Protein AF-A0A6A5VY10-F1 (afdb_monomer)

Radius of gyration: 13.73 Å; Cα contacts (8 Å, |Δi|>4): 120; chains: 1; bounding box: 28×23×40 Å

Sequence (112 aa):
CQNPPPQSCAFYSDCAEGELKCGASGYPLRYGTKNCLAFSNNLNFFTTAGQNFVWGTMSCLQRFLAPLIQSCDETCGSISAKAFESHPKCYTDNGFCSLGCGDILVLLAVVN

pLDDT: mean 95.26, std 4.98, range [59.81, 98.44]

Foldseek 3Di:
DQQDDQLDLCLLVPPLCVLQVPPCPFCSNVPSSQLSVLCSVCLVQFDPLLNQLSRQLNNQLSNQLNVVSPDPPDHSVNSNVSSVVSRVVSNVVSQVVPGDPSSVVVVVVSHD

Structure (mmCIF, N/CA/C/O backbone):
data_AF-A0A6A5VY10-F1
#
_entry.id   AF-A0A6A5VY10-F1
#
loop_
_atom_site.group_PDB
_atom_site.id
_atom_site.type_symbol
_atom_site.label_atom_id
_atom_site.label_alt_id
_atom_site.label_comp_id
_atom_site.label_asym_id
_atom_site.label_entity_id
_atom_site.label_seq_id
_atom_site.pdbx_PDB_ins_code
_atom_site.Cartn_x
_atom_site.Cartn_y
_atom_site.Cartn_z
_atom_site.occupancy
_atom_site.B_iso_or_equiv
_atom_site.auth_seq_id
_atom_site.auth_comp_id
_atom_site.auth_asym_id
_atom_site.auth_atom_id
_atom_site.pdbx_PDB_model_num
ATOM 1 N N . CYS A 1 1 ? 2.202 -7.019 15.176 1.00 86.12 1 CYS A N 1
ATOM 2 C CA . CYS A 1 1 ? 1.720 -5.719 14.674 1.00 86.12 1 CYS A CA 1
ATOM 3 C C . CYS A 1 1 ? 2.835 -4.753 14.298 1.00 86.12 1 CYS A C 1
ATOM 5 O O . CYS A 1 1 ? 2.900 -4.373 13.141 1.00 86.12 1 CYS A O 1
ATOM 7 N N . GLN A 1 2 ? 3.722 -4.382 15.228 1.00 85.50 2 GLN A N 1
ATOM 8 C CA . GLN A 1 2 ? 4.701 -3.297 15.032 1.00 85.50 2 GLN A CA 1
ATOM 9 C C . GLN A 1 2 ? 5.694 -3.486 13.875 1.00 85.50 2 GLN A C 1
ATOM 11 O O . GLN A 1 2 ? 6.083 -2.521 13.230 1.00 85.50 2 GLN A O 1
ATOM 16 N N . ASN A 1 3 ? 6.069 -4.731 13.583 1.00 88.06 3 ASN A N 1
ATOM 17 C CA . ASN A 1 3 ? 6.968 -5.064 12.483 1.00 88.06 3 ASN A CA 1
ATOM 18 C C . ASN A 1 3 ? 6.263 -6.057 11.552 1.00 88.06 3 ASN A C 1
ATOM 20 O O . ASN A 1 3 ? 6.358 -7.265 11.782 1.00 88.06 3 ASN A O 1
ATOM 24 N N . PRO A 1 4 ? 5.496 -5.571 10.560 1.00 90.06 4 PRO A N 1
ATOM 25 C CA . PRO A 1 4 ? 4.849 -6.430 9.580 1.00 90.06 4 PRO A CA 1
ATOM 26 C C .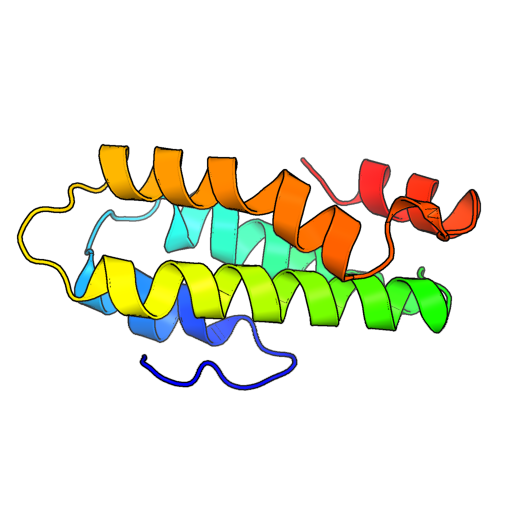 PRO A 1 4 ? 5.889 -7.299 8.855 1.00 90.06 4 PRO A C 1
ATOM 28 O O . PRO A 1 4 ? 6.938 -6.771 8.463 1.00 90.06 4 PRO A O 1
ATOM 31 N N . PRO A 1 5 ? 5.642 -8.611 8.688 1.00 89.44 5 PRO A N 1
ATOM 32 C CA . PRO A 1 5 ? 6.554 -9.471 7.950 1.00 89.44 5 PRO A CA 1
ATOM 33 C C . PRO A 1 5 ? 6.693 -8.967 6.506 1.00 89.44 5 PRO A C 1
ATOM 35 O O . PRO A 1 5 ? 5.684 -8.624 5.883 1.00 89.44 5 PRO A O 1
ATOM 38 N N . PRO A 1 6 ? 7.920 -8.910 5.956 1.00 89.62 6 PRO A N 1
ATOM 39 C CA . PRO A 1 6 ? 8.102 -8.531 4.564 1.00 89.62 6 PRO A CA 1
ATOM 40 C C . PRO A 1 6 ? 7.380 -9.528 3.654 1.00 89.62 6 PRO A C 1
ATOM 42 O O . PRO A 1 6 ? 7.248 -10.704 3.989 1.00 89.62 6 PRO A O 1
ATOM 45 N N . GLN A 1 7 ? 6.939 -9.050 2.491 1.00 94.56 7 GLN A N 1
ATOM 46 C CA . GLN A 1 7 ? 6.316 -9.878 1.452 1.00 94.56 7 GLN A CA 1
ATOM 47 C C . GLN A 1 7 ? 5.116 -10.716 1.922 1.00 94.56 7 GLN A C 1
ATOM 49 O O . GLN A 1 7 ? 4.926 -11.857 1.507 1.00 94.56 7 GLN A O 1
ATOM 54 N N . SER A 1 8 ? 4.297 -10.160 2.813 1.00 95.56 8 SER A N 1
ATOM 55 C CA . SER A 1 8 ? 3.156 -10.867 3.387 1.00 95.56 8 SER A CA 1
ATOM 56 C C . SER A 1 8 ? 1.933 -9.969 3.497 1.00 95.56 8 SER A C 1
ATOM 58 O O . SER A 1 8 ? 2.040 -8.765 3.719 1.00 95.56 8 SER A O 1
ATOM 60 N N . CYS A 1 9 ? 0.756 -10.580 3.377 1.00 96.88 9 CYS A N 1
ATOM 61 C CA . CYS A 1 9 ? -0.538 -9.927 3.577 1.00 96.88 9 CYS A CA 1
ATOM 62 C C . CYS A 1 9 ? -1.125 -10.139 4.974 1.00 96.88 9 CYS A C 1
ATOM 64 O O . CYS A 1 9 ? -2.115 -9.493 5.315 1.00 96.88 9 CYS A O 1
ATOM 66 N N . ALA A 1 10 ? -0.497 -10.995 5.788 1.00 95.81 10 ALA A N 1
ATOM 67 C CA . ALA A 1 10 ? -0.984 -11.403 7.106 1.00 95.81 10 ALA A CA 1
ATOM 68 C C . ALA A 1 10 ? -1.195 -10.223 8.066 1.00 95.81 10 ALA A C 1
ATOM 70 O O . ALA A 1 10 ? -2.062 -10.267 8.930 1.00 95.81 10 ALA A O 1
ATOM 71 N N . PHE A 1 11 ? -0.450 -9.124 7.893 1.00 97.25 11 PHE A N 1
ATOM 72 C CA . PHE A 1 11 ? -0.632 -7.918 8.701 1.00 97.25 11 PHE A CA 1
ATOM 73 C C . PHE A 1 11 ? -2.084 -7.424 8.719 1.00 97.25 11 PHE A C 1
ATOM 75 O O . PHE A 1 11 ? -2.569 -7.011 9.770 1.00 97.25 11 PHE A O 1
ATOM 82 N N . TYR A 1 12 ? -2.780 -7.469 7.582 1.00 97.56 12 TYR A N 1
ATOM 83 C CA . TYR A 1 12 ? -4.132 -6.932 7.488 1.00 97.56 12 TYR A CA 1
ATOM 84 C C . TYR A 1 12 ? -5.158 -7.794 8.234 1.00 97.56 12 TYR A C 1
ATOM 86 O O . TYR A 1 12 ? -5.925 -7.256 9.030 1.00 97.56 12 TYR A O 1
ATOM 94 N N . SER A 1 13 ? -5.163 -9.111 8.009 1.00 95.81 13 SER A N 1
ATOM 95 C CA . SER A 1 13 ? -6.121 -10.030 8.637 1.00 95.81 13 SER A CA 1
ATOM 96 C C . SER A 1 13 ? -5.793 -10.337 10.093 1.00 95.81 13 SER A C 1
ATOM 98 O O . SER A 1 13 ? -6.692 -10.380 10.925 1.00 95.81 13 SER A O 1
ATOM 100 N N . ASP A 1 14 ? -4.516 -10.538 10.406 1.00 94.62 14 ASP A N 1
ATOM 101 C CA . ASP A 1 14 ? -4.122 -11.136 11.684 1.00 94.62 14 ASP A CA 1
ATOM 102 C C . ASP A 1 14 ? -3.865 -10.064 12.742 1.00 94.62 14 ASP A C 1
ATOM 104 O O . ASP A 1 14 ? -4.018 -10.309 13.935 1.00 94.62 14 ASP A O 1
ATOM 108 N N . CYS A 1 15 ? -3.462 -8.868 12.307 1.00 94.44 15 CYS A N 1
ATOM 109 C CA . CYS A 1 15 ? -3.133 -7.763 13.194 1.00 94.44 15 CYS A CA 1
ATOM 110 C C . CYS A 1 15 ? -4.111 -6.594 13.043 1.00 94.44 15 CYS A C 1
ATOM 112 O O . CYS A 1 15 ? -4.825 -6.285 13.989 1.00 94.44 15 CYS A O 1
ATOM 114 N N . ALA A 1 16 ? -4.173 -5.941 11.879 1.00 95.75 16 ALA A N 1
ATOM 115 C CA . ALA A 1 16 ? -4.955 -4.714 11.734 1.00 95.75 16 ALA A CA 1
ATOM 116 C C . ALA A 1 16 ? -6.450 -4.947 11.997 1.00 95.75 16 ALA A C 1
ATOM 118 O O . ALA A 1 16 ? -7.069 -4.159 12.705 1.00 95.75 16 ALA A O 1
ATOM 119 N N . GLU A 1 17 ? -7.024 -6.043 11.498 1.00 96.81 17 GLU A N 1
ATOM 120 C CA . GLU A 1 17 ? -8.402 -6.409 11.836 1.00 96.81 17 GLU A CA 1
ATOM 121 C C . GLU A 1 17 ? -8.554 -6.889 13.288 1.00 96.81 17 GLU A C 1
ATOM 123 O O . GLU A 1 17 ? -9.556 -6.577 13.924 1.00 96.81 17 GLU A O 1
ATOM 128 N N . GLY A 1 18 ? -7.566 -7.600 13.841 1.00 94.12 18 GLY A N 1
ATOM 129 C CA . GLY A 1 18 ? -7.594 -8.049 15.238 1.00 94.12 18 GLY A CA 1
ATOM 130 C C . GLY A 1 18 ? -7.666 -6.893 16.243 1.00 94.12 18 GLY A C 1
ATOM 131 O O . GLY A 1 18 ? -8.415 -6.975 17.220 1.00 94.12 18 GLY A O 1
ATOM 132 N N . GLU A 1 19 ? -6.935 -5.808 15.968 1.00 93.88 19 GLU A N 1
ATOM 133 C CA . GLU A 1 19 ? -6.928 -4.585 16.779 1.00 93.88 19 GLU A CA 1
ATOM 134 C C . GLU A 1 19 ? -8.174 -3.721 16.522 1.00 93.88 19 GLU A C 1
ATOM 136 O O . GLU A 1 19 ? -8.877 -3.346 17.459 1.00 93.88 19 GLU A O 1
ATOM 141 N N . LEU A 1 20 ? -8.488 -3.432 15.253 1.00 93.62 20 LEU A N 1
ATOM 142 C CA . LEU A 1 20 ? -9.536 -2.467 14.901 1.00 93.62 20 LEU A CA 1
ATOM 143 C C . LEU A 1 20 ? -10.956 -3.041 14.924 1.00 93.62 20 LEU A C 1
ATOM 145 O O . LEU A 1 20 ? -11.911 -2.299 15.150 1.00 93.62 20 LEU A O 1
ATOM 149 N N . LYS A 1 21 ? -11.107 -4.341 14.642 1.00 95.44 21 LYS A N 1
ATOM 150 C CA . LYS A 1 21 ? -12.388 -5.071 14.598 1.00 95.44 21 LYS A CA 1
ATOM 151 C C . LYS A 1 21 ? -13.454 -4.377 13.740 1.00 95.44 21 LYS A C 1
ATOM 153 O O . LYS A 1 21 ? -14.625 -4.306 14.112 1.00 95.44 21 LYS A O 1
ATOM 158 N N . CYS A 1 22 ? -13.046 -3.846 12.588 1.00 95.38 22 CYS A N 1
ATOM 159 C CA . CYS A 1 22 ? -13.917 -3.089 11.687 1.00 95.38 22 CYS A CA 1
ATOM 160 C C . CYS A 1 22 ? -14.847 -3.970 10.841 1.00 95.38 22 CYS A C 1
ATOM 162 O O . CYS A 1 22 ? -15.743 -3.456 10.164 1.00 95.38 22 CYS A O 1
ATOM 164 N N . GLY A 1 23 ? -14.634 -5.285 10.853 1.00 96.38 23 GLY A N 1
ATOM 165 C CA . GLY A 1 23 ? -15.397 -6.268 10.106 1.00 96.38 23 GLY A CA 1
ATOM 166 C C . GLY A 1 23 ? -15.063 -6.291 8.615 1.00 96.38 23 GLY A C 1
ATOM 167 O O . GLY A 1 23 ? -14.204 -5.571 8.106 1.00 96.38 23 GLY A O 1
ATOM 168 N N . ALA A 1 24 ? -15.800 -7.119 7.871 1.00 96.38 24 ALA A N 1
ATOM 169 C CA . ALA A 1 24 ? -15.563 -7.367 6.445 1.00 96.38 24 ALA A CA 1
ATOM 170 C C . ALA A 1 24 ? -15.671 -6.121 5.542 1.00 96.38 24 ALA A C 1
ATOM 172 O O . ALA A 1 24 ? -15.160 -6.133 4.422 1.00 96.38 24 ALA A O 1
ATOM 173 N N . SER A 1 25 ? -16.340 -5.057 5.999 1.00 95.62 25 SER A N 1
ATOM 174 C CA . SER A 1 25 ? -16.423 -3.764 5.307 1.00 95.62 25 SER A CA 1
ATOM 175 C C . SER A 1 25 ? -15.297 -2.795 5.673 1.00 95.62 25 SER A C 1
ATOM 177 O O . SER A 1 25 ? -15.138 -1.779 5.002 1.00 95.62 25 SER A O 1
ATOM 179 N N . GLY A 1 26 ? -14.536 -3.082 6.729 1.00 95.69 26 GLY A N 1
ATOM 180 C CA . GLY A 1 26 ? -13.430 -2.257 7.192 1.00 95.69 26 GLY A CA 1
ATOM 181 C C . GLY A 1 26 ? -12.235 -2.276 6.245 1.00 95.69 26 GLY A C 1
ATOM 182 O O . GLY A 1 26 ? -12.027 -3.233 5.495 1.00 95.69 26 GLY A O 1
ATOM 183 N N . TYR A 1 27 ? -11.412 -1.227 6.315 1.00 97.06 27 TYR A N 1
ATOM 184 C CA . TYR A 1 27 ? -10.215 -1.097 5.485 1.00 97.06 27 TYR A CA 1
ATOM 185 C C . TYR A 1 27 ? -9.289 -2.325 5.514 1.00 97.06 27 TYR A C 1
ATOM 187 O O . TYR A 1 27 ? -8.903 -2.755 4.421 1.00 97.06 27 TYR A O 1
ATOM 195 N N . PRO A 1 28 ? -8.952 -2.925 6.682 1.00 97.06 28 PRO A N 1
ATOM 196 C CA . PRO A 1 28 ? -8.028 -4.055 6.729 1.00 97.06 28 PRO A CA 1
ATOM 197 C C . PRO A 1 28 ? -8.444 -5.187 5.796 1.00 97.06 28 PRO A C 1
ATOM 199 O O . PRO A 1 28 ? -7.655 -5.594 4.952 1.00 97.06 28 PRO A O 1
ATOM 202 N N . LEU A 1 29 ? -9.697 -5.638 5.874 1.00 97.56 29 LEU A N 1
ATOM 203 C CA . LEU A 1 29 ? -10.170 -6.771 5.083 1.00 97.56 29 LEU A CA 1
ATOM 204 C C . LEU A 1 29 ? -10.643 -6.364 3.685 1.00 97.56 29 LEU A C 1
ATOM 206 O O . LEU A 1 29 ? -10.236 -6.974 2.693 1.00 97.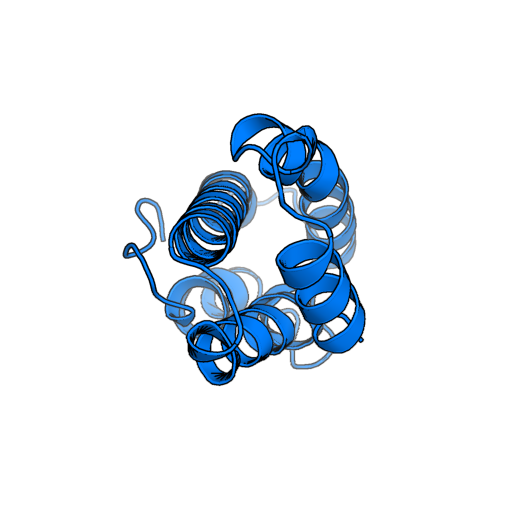56 29 LEU A O 1
ATOM 210 N N . ARG A 1 30 ? -11.493 -5.332 3.588 1.00 96.25 30 ARG A N 1
ATOM 211 C CA . ARG A 1 30 ? -12.153 -4.950 2.330 1.00 96.25 30 ARG A CA 1
ATOM 212 C C . ARG A 1 30 ? -11.169 -4.432 1.292 1.00 96.25 30 ARG A C 1
ATOM 214 O O . ARG A 1 30 ? -11.382 -4.658 0.101 1.00 96.25 30 ARG A O 1
ATOM 221 N N . TYR A 1 31 ? -10.132 -3.727 1.740 1.00 96.25 31 TYR A N 1
ATOM 222 C CA . TYR A 1 31 ? -9.180 -3.060 0.862 1.00 96.25 31 TYR A CA 1
ATOM 223 C C . TYR A 1 31 ? -7.763 -3.610 1.027 1.00 96.25 31 TYR A C 1
ATOM 225 O O . TYR A 1 31 ? -7.184 -4.062 0.042 1.00 96.25 31 TYR A O 1
ATOM 233 N N . GLY A 1 32 ? -7.225 -3.620 2.251 1.00 96.56 32 GLY A N 1
ATOM 234 C CA . GLY A 1 32 ? -5.856 -4.049 2.547 1.00 96.56 32 GLY A CA 1
ATOM 235 C C . GLY A 1 32 ? -5.576 -5.485 2.103 1.00 96.56 32 GLY A C 1
ATOM 236 O O . GLY A 1 32 ? -4.816 -5.702 1.161 1.00 96.56 32 GLY A O 1
ATOM 237 N N . THR A 1 33 ? -6.237 -6.466 2.722 1.00 97.50 33 THR A N 1
ATOM 238 C CA . THR A 1 33 ? -6.102 -7.892 2.395 1.00 97.50 33 THR A CA 1
ATOM 239 C C . THR A 1 33 ? -6.455 -8.166 0.937 1.00 97.50 33 THR A C 1
ATOM 241 O O . THR A 1 33 ? -5.674 -8.814 0.242 1.00 97.50 33 THR A O 1
ATOM 244 N N . LYS A 1 34 ? -7.596 -7.648 0.452 1.00 96.88 34 LYS A N 1
ATOM 245 C CA . LYS A 1 34 ? -8.059 -7.845 -0.933 1.00 96.88 34 LYS A CA 1
ATOM 246 C C . LYS A 1 34 ? -6.979 -7.460 -1.947 1.00 96.88 34 LYS A C 1
ATOM 248 O O . LYS A 1 34 ? -6.583 -8.295 -2.758 1.00 96.88 34 LYS A O 1
ATOM 253 N N . ASN A 1 35 ? -6.504 -6.214 -1.902 1.00 96.81 35 ASN A N 1
ATOM 254 C CA 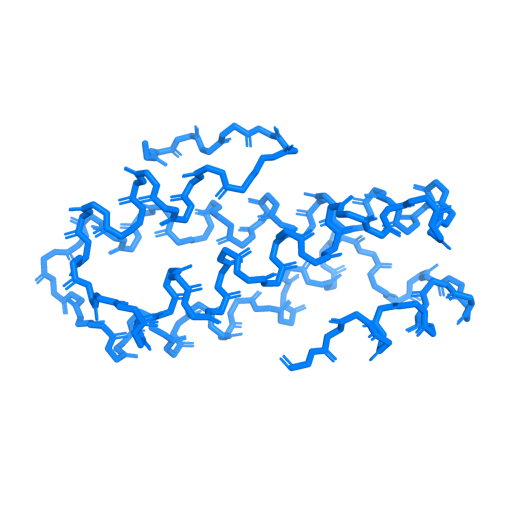. ASN A 1 35 ? -5.521 -5.727 -2.869 1.00 96.81 35 ASN A CA 1
ATOM 255 C C . ASN A 1 35 ? -4.160 -6.385 -2.652 1.00 96.81 35 ASN A C 1
ATOM 257 O O . ASN A 1 35 ? -3.504 -6.753 -3.620 1.00 96.81 35 ASN A O 1
ATOM 261 N N . CYS A 1 36 ? -3.757 -6.604 -1.398 1.00 97.44 36 CYS A N 1
ATOM 262 C CA . CYS A 1 36 ? -2.491 -7.255 -1.097 1.00 97.44 36 CYS A CA 1
ATOM 263 C C . CYS A 1 36 ? -2.398 -8.646 -1.743 1.00 97.44 36 CYS A C 1
ATOM 265 O O . CYS A 1 36 ? -1.430 -8.957 -2.439 1.00 97.44 36 CYS A O 1
ATOM 267 N N . LEU A 1 37 ? -3.441 -9.461 -1.577 1.00 97.62 37 LEU A N 1
ATOM 268 C CA . LEU A 1 37 ? -3.509 -10.784 -2.189 1.00 97.62 37 LEU A CA 1
ATOM 269 C C . LEU A 1 37 ? -3.620 -10.700 -3.713 1.00 97.62 37 LEU A C 1
ATOM 271 O O . LEU A 1 37 ? -2.969 -11.477 -4.404 1.00 97.62 37 LEU A O 1
ATOM 275 N N . ALA A 1 38 ? -4.395 -9.752 -4.250 1.00 97.62 38 ALA A N 1
ATOM 276 C CA . ALA A 1 38 ? -4.518 -9.567 -5.694 1.00 97.62 38 ALA A CA 1
ATOM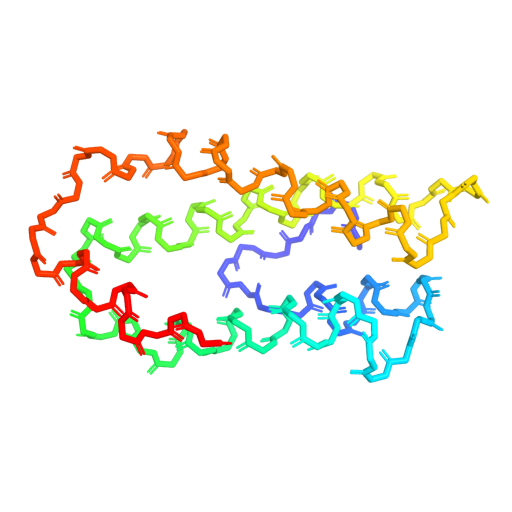 277 C C . ALA A 1 38 ? -3.158 -9.265 -6.346 1.00 97.62 38 ALA A C 1
ATOM 279 O O . ALA A 1 38 ? -2.801 -9.905 -7.333 1.00 97.62 38 ALA A O 1
ATOM 280 N N . PHE A 1 39 ? -2.364 -8.365 -5.764 1.00 97.44 39 PHE A N 1
ATOM 281 C CA . PHE A 1 39 ? -1.010 -8.086 -6.238 1.00 97.44 39 PHE A CA 1
ATOM 282 C C . PHE A 1 39 ? -0.079 -9.281 -6.062 1.00 97.44 39 PHE A C 1
ATOM 284 O O . PHE A 1 39 ? 0.586 -9.664 -7.020 1.00 97.44 39 PHE A O 1
ATOM 291 N N . SER A 1 40 ? -0.073 -9.912 -4.883 1.00 96.81 40 SER A N 1
ATOM 292 C CA . SER A 1 40 ? 0.776 -11.075 -4.605 1.00 96.81 40 SER A CA 1
ATOM 293 C C . SER A 1 40 ? 0.523 -12.228 -5.585 1.00 96.81 40 SER A C 1
ATOM 295 O O . SER A 1 40 ? 1.473 -12.801 -6.116 1.00 96.81 40 SER A O 1
ATOM 297 N N . ASN A 1 41 ? -0.743 -12.505 -5.906 1.00 97.19 41 ASN A N 1
ATOM 298 C CA . ASN A 1 41 ? -1.139 -13.564 -6.839 1.00 97.19 41 ASN A CA 1
ATOM 299 C C . ASN A 1 41 ? -0.803 -13.260 -8.308 1.00 97.19 41 ASN A C 1
ATOM 301 O O . ASN A 1 41 ? -0.804 -14.177 -9.122 1.00 97.19 41 ASN A O 1
ATOM 305 N N . ASN A 1 42 ? -0.535 -11.996 -8.652 1.00 97.44 42 ASN A N 1
ATOM 306 C CA . ASN A 1 42 ? -0.235 -11.551 -10.016 1.00 97.44 42 ASN A CA 1
ATOM 307 C C . ASN A 1 42 ? 1.216 -11.065 -10.180 1.00 97.44 42 ASN A C 1
ATOM 309 O O . ASN A 1 42 ? 1.560 -10.488 -11.211 1.00 97.44 42 ASN A O 1
ATOM 313 N N . LEU A 1 43 ? 2.089 -11.293 -9.189 1.00 97.19 43 LEU A N 1
ATOM 314 C CA . LEU A 1 43 ? 3.486 -10.834 -9.214 1.00 97.19 43 LEU A CA 1
ATOM 315 C C . LEU A 1 43 ? 4.273 -11.316 -10.433 1.00 97.19 43 LEU A C 1
ATOM 317 O O . LEU A 1 43 ? 5.159 -10.615 -10.910 1.00 97.19 43 LEU A O 1
ATOM 321 N N . ASN A 1 44 ? 3.946 -12.497 -10.952 1.00 97.81 44 ASN A N 1
ATOM 322 C CA . ASN A 1 44 ? 4.583 -13.085 -12.127 1.00 97.81 44 ASN A CA 1
ATOM 323 C C . ASN A 1 44 ? 4.326 -12.300 -13.426 1.00 97.81 44 ASN A C 1
ATOM 325 O O . ASN A 1 44 ? 5.044 -12.511 -14.400 1.00 97.81 44 ASN A O 1
ATOM 329 N N . PHE A 1 45 ? 3.327 -11.414 -13.455 1.00 98.06 45 PHE A N 1
ATOM 330 C CA . PHE A 1 45 ? 3.077 -10.520 -14.587 1.00 98.06 45 PHE A CA 1
ATOM 331 C C . PHE A 1 45 ? 3.908 -9.232 -14.527 1.00 98.06 45 PHE A C 1
ATOM 333 O O . PHE A 1 45 ? 3.996 -8.522 -15.526 1.00 98.06 45 PHE A O 1
ATOM 340 N N . PHE A 1 46 ? 4.536 -8.940 -13.387 1.00 98.31 46 PHE A N 1
ATOM 341 C CA . PHE A 1 46 ? 5.426 -7.797 -13.229 1.00 98.31 46 PHE A CA 1
ATOM 342 C C . PHE A 1 46 ? 6.870 -8.161 -13.575 1.00 98.31 46 PHE A C 1
ATOM 344 O O . PHE A 1 46 ? 7.345 -9.275 -13.322 1.00 98.31 46 PHE A O 1
ATOM 351 N N . THR A 1 47 ? 7.609 -7.175 -14.075 1.00 98.44 47 THR A N 1
ATOM 352 C CA . THR A 1 47 ? 9.070 -7.246 -14.166 1.00 98.44 47 THR A CA 1
ATOM 353 C C . THR A 1 47 ? 9.694 -7.306 -12.768 1.00 98.44 47 THR A C 1
ATOM 355 O O . THR A 1 47 ? 9.038 -7.022 -11.766 1.00 98.44 47 THR A O 1
ATOM 358 N N . THR A 1 48 ? 10.995 -7.589 -12.664 1.00 98.25 48 THR A N 1
ATOM 359 C CA . THR A 1 48 ? 11.710 -7.502 -11.376 1.00 98.25 48 THR A CA 1
ATOM 360 C C . THR A 1 48 ? 11.564 -6.122 -10.721 1.00 98.25 48 THR A C 1
ATOM 362 O O . THR A 1 48 ? 11.416 -6.029 -9.504 1.00 98.25 48 THR A O 1
ATOM 365 N N . ALA A 1 49 ? 11.560 -5.042 -11.513 1.00 98.25 49 ALA A N 1
ATOM 366 C CA . ALA A 1 49 ? 11.347 -3.690 -10.999 1.00 98.25 49 ALA A CA 1
ATOM 367 C C . ALA A 1 49 ? 9.914 -3.509 -10.468 1.00 98.25 49 ALA A C 1
ATOM 369 O O . ALA A 1 49 ? 9.735 -2.997 -9.364 1.00 98.25 49 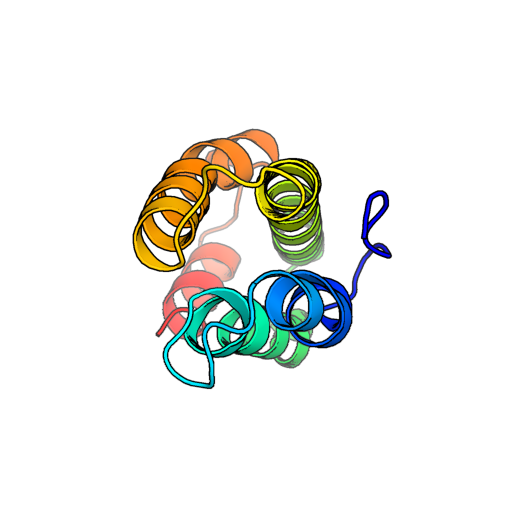ALA A O 1
ATOM 370 N N . GLY A 1 50 ? 8.911 -4.002 -11.200 1.00 98.31 50 GLY A N 1
ATOM 371 C CA . GLY A 1 50 ? 7.516 -4.001 -10.763 1.00 98.31 50 GLY A CA 1
ATOM 372 C C . GLY A 1 50 ? 7.278 -4.825 -9.493 1.00 98.31 50 GLY A C 1
ATOM 373 O O . GLY A 1 50 ? 6.592 -4.365 -8.586 1.00 98.31 50 GLY A O 1
ATOM 374 N N . GLN A 1 51 ? 7.906 -5.996 -9.363 1.00 98.38 51 GLN A N 1
ATOM 375 C CA . GLN A 1 51 ? 7.814 -6.826 -8.154 1.00 98.38 51 GLN A CA 1
ATOM 376 C C . GLN A 1 51 ? 8.420 -6.123 -6.931 1.00 98.38 51 GLN A C 1
ATOM 378 O O . GLN A 1 51 ? 7.836 -6.149 -5.845 1.00 98.38 51 GLN A O 1
ATOM 383 N N . ASN A 1 52 ? 9.564 -5.451 -7.107 1.00 98.19 52 ASN A N 1
ATOM 384 C CA . ASN A 1 52 ? 10.181 -4.643 -6.055 1.00 98.19 52 ASN A CA 1
ATOM 385 C C . ASN A 1 52 ? 9.289 -3.462 -5.654 1.00 98.19 52 ASN A C 1
ATOM 387 O O . ASN A 1 52 ? 9.119 -3.216 -4.460 1.00 98.19 52 ASN A O 1
ATOM 391 N N . PHE A 1 53 ? 8.687 -2.776 -6.631 1.00 98.25 53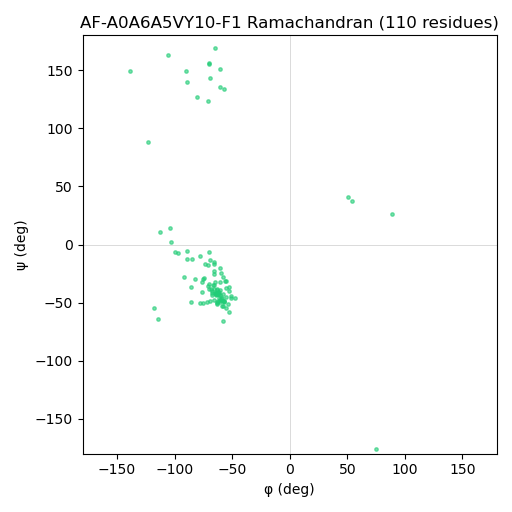 PHE A N 1
ATOM 392 C CA . PHE A 1 53 ? 7.714 -1.715 -6.382 1.00 98.25 53 PHE A CA 1
ATOM 393 C C . PHE A 1 53 ? 6.527 -2.235 -5.563 1.00 98.25 53 PHE A C 1
ATOM 395 O O . PHE A 1 53 ? 6.240 -1.688 -4.501 1.00 98.25 53 PHE A O 1
ATOM 402 N N . VAL A 1 54 ? 5.887 -3.326 -6.001 1.00 98.00 54 VAL A N 1
ATOM 403 C CA . VAL A 1 54 ? 4.721 -3.919 -5.329 1.00 98.00 54 VAL A CA 1
ATOM 404 C C . VAL A 1 54 ? 5.047 -4.225 -3.868 1.00 98.00 54 VAL A C 1
ATOM 406 O O . VAL A 1 54 ? 4.385 -3.712 -2.964 1.00 98.00 54 VAL A O 1
ATOM 409 N N . TRP A 1 55 ? 6.111 -4.987 -3.604 1.00 97.81 55 TRP A N 1
ATOM 410 C CA . TRP A 1 55 ? 6.453 -5.362 -2.233 1.00 97.81 55 TRP A CA 1
ATOM 411 C C . TRP A 1 55 ? 6.960 -4.204 -1.375 1.00 97.81 55 TRP A C 1
ATOM 413 O O . TRP A 1 55 ? 6.676 -4.163 -0.171 1.00 97.81 55 TRP A O 1
ATOM 423 N N . GLY A 1 56 ? 7.683 -3.261 -1.976 1.00 97.94 56 GLY A N 1
ATOM 424 C CA . GLY A 1 56 ? 8.134 -2.044 -1.313 1.00 97.94 56 GLY A CA 1
ATOM 425 C C . GLY A 1 56 ? 6.957 -1.178 -0.869 1.00 97.94 56 GLY A C 1
ATOM 426 O O . GLY A 1 56 ? 6.843 -0.834 0.311 1.00 97.94 56 GLY A O 1
ATOM 427 N N . THR A 1 57 ? 6.018 -0.917 -1.781 1.00 97.81 57 THR A N 1
ATOM 428 C CA . THR A 1 57 ? 4.782 -0.182 -1.503 1.00 97.81 57 THR A CA 1
ATOM 429 C C . THR A 1 57 ? 3.941 -0.885 -0.443 1.00 97.81 57 THR A C 1
ATOM 431 O O . THR A 1 57 ? 3.539 -0.241 0.523 1.00 97.81 57 THR A O 1
ATOM 434 N N . MET A 1 58 ? 3.723 -2.198 -0.545 1.00 96.94 58 MET A N 1
ATOM 435 C CA . MET A 1 58 ? 2.953 -2.947 0.458 1.00 96.94 58 MET A CA 1
ATOM 436 C C . MET A 1 58 ? 3.590 -2.854 1.846 1.00 96.94 58 MET A C 1
ATOM 438 O O . MET A 1 58 ? 2.909 -2.551 2.823 1.00 96.94 58 MET A O 1
ATOM 442 N N . SER A 1 59 ? 4.908 -3.038 1.934 1.00 97.06 59 SER A N 1
ATOM 443 C CA . SER A 1 59 ? 5.633 -2.920 3.202 1.00 97.06 59 SER A CA 1
ATOM 444 C C . SER A 1 59 ? 5.544 -1.502 3.776 1.00 97.06 59 SER A C 1
ATOM 446 O O . SER A 1 59 ? 5.393 -1.334 4.985 1.00 97.06 59 SER A O 1
ATOM 448 N N . CYS A 1 60 ? 5.618 -0.475 2.924 1.00 97.88 60 CYS A N 1
ATOM 449 C CA . CYS A 1 60 ? 5.443 0.924 3.315 1.00 97.88 60 CYS A CA 1
ATOM 450 C C . CYS A 1 60 ? 4.047 1.181 3.905 1.00 97.88 60 CYS A C 1
ATOM 452 O O . CYS A 1 60 ? 3.943 1.700 5.016 1.00 97.88 60 CYS A O 1
ATOM 454 N N . LEU A 1 61 ? 2.989 0.737 3.218 1.00 97.62 61 LEU A N 1
ATOM 455 C CA . LEU A 1 61 ? 1.599 0.900 3.656 1.00 97.62 61 LEU A CA 1
ATOM 456 C C . LEU A 1 61 ? 1.336 0.214 5.006 1.00 97.62 61 LEU A C 1
ATOM 458 O O . LEU A 1 61 ? 0.701 0.788 5.890 1.00 97.62 61 LEU A O 1
ATOM 462 N N . GLN A 1 62 ? 1.843 -1.007 5.194 1.00 97.50 62 GLN A N 1
ATOM 463 C CA . GLN A 1 62 ? 1.665 -1.741 6.450 1.00 97.50 62 GLN A CA 1
ATOM 464 C C . GLN A 1 62 ? 2.409 -1.077 7.614 1.00 97.50 62 GLN A C 1
ATOM 466 O O . GLN A 1 62 ? 1.855 -0.951 8.704 1.00 97.50 62 GLN A O 1
ATOM 471 N N . ARG A 1 63 ? 3.641 -0.600 7.389 1.00 96.50 63 ARG A N 1
ATOM 472 C CA . ARG A 1 63 ? 4.411 0.133 8.410 1.00 96.50 63 ARG A CA 1
ATOM 473 C C . ARG A 1 63 ? 3.779 1.472 8.769 1.00 96.50 63 ARG A C 1
ATOM 475 O O . ARG A 1 63 ? 3.837 1.855 9.929 1.00 96.50 63 ARG A O 1
ATOM 482 N N . PHE A 1 64 ? 3.165 2.159 7.805 1.00 96.19 64 PHE A N 1
ATOM 483 C CA . PHE A 1 64 ? 2.393 3.370 8.076 1.00 96.19 64 PHE A CA 1
ATOM 484 C C . PHE A 1 64 ? 1.189 3.075 8.980 1.00 96.19 64 PHE A C 1
ATOM 486 O O . PHE A 1 64 ? 0.919 3.820 9.918 1.00 96.19 64 PHE A O 1
ATOM 493 N N . LEU A 1 65 ? 0.484 1.968 8.726 1.00 95.62 65 LEU A N 1
ATOM 494 C CA . LEU A 1 65 ? -0.721 1.615 9.473 1.00 95.62 65 LEU A CA 1
ATOM 495 C C . LEU A 1 65 ? -0.423 1.051 10.876 1.00 95.62 65 LEU A C 1
ATOM 497 O O . LEU A 1 65 ? -1.195 1.283 11.802 1.00 95.62 65 LEU A O 1
ATOM 501 N N . ALA A 1 66 ? 0.693 0.338 11.055 1.00 95.44 66 ALA A N 1
ATOM 502 C CA . ALA A 1 66 ? 1.064 -0.333 12.305 1.00 95.44 66 ALA A CA 1
ATOM 503 C C . ALA A 1 66 ? 1.014 0.537 13.585 1.00 95.44 66 ALA A C 1
ATOM 505 O O . ALA A 1 66 ? 0.496 0.042 14.587 1.00 95.44 66 ALA A O 1
ATOM 506 N N . PRO A 1 67 ? 1.505 1.793 13.609 1.00 94.06 67 PRO A N 1
ATOM 507 C CA . PRO A 1 67 ? 1.363 2.654 14.784 1.00 94.06 67 PRO A CA 1
ATOM 508 C C . PRO A 1 67 ? -0.057 3.215 14.958 1.00 94.06 67 PRO A C 1
ATOM 510 O O . PRO A 1 67 ? -0.477 3.440 16.089 1.00 94.06 67 PRO A O 1
ATOM 513 N N . LEU A 1 68 ? -0.813 3.421 13.872 1.00 93.38 68 LEU A N 1
ATOM 514 C CA . LEU A 1 68 ? -2.159 4.005 13.936 1.00 93.38 68 LEU A CA 1
ATOM 515 C C . LEU A 1 68 ? -3.163 3.063 14.601 1.00 93.38 68 LEU A C 1
ATOM 517 O O . LEU A 1 68 ? -3.987 3.502 15.391 1.00 93.38 68 LEU A O 1
ATOM 521 N N . ILE A 1 69 ? -3.062 1.761 14.333 1.00 91.06 69 ILE A N 1
ATOM 522 C CA . ILE A 1 69 ? -3.976 0.755 14.901 1.00 91.06 69 ILE A CA 1
ATOM 523 C C . ILE A 1 69 ? -3.785 0.518 16.404 1.00 91.06 69 ILE A C 1
ATOM 525 O O . ILE A 1 69 ? -4.556 -0.221 16.998 1.00 91.06 69 ILE A O 1
ATOM 529 N N . GLN A 1 70 ? -2.760 1.121 17.013 1.00 87.12 70 GLN A N 1
ATOM 530 C CA . GLN A 1 70 ? -2.526 1.069 18.461 1.00 87.12 70 GLN A CA 1
ATOM 531 C C . GLN A 1 70 ? -3.008 2.327 19.179 1.00 87.12 70 GLN A C 1
ATOM 533 O O . GLN A 1 70 ? -2.963 2.395 20.405 1.00 87.12 70 GLN A O 1
ATOM 538 N N . SER A 1 71 ? -3.444 3.335 18.425 1.00 83.75 71 SER A N 1
ATOM 539 C CA . SER A 1 71 ? -4.025 4.545 18.983 1.00 83.75 71 SER A CA 1
ATOM 540 C C . SER A 1 71 ? -5.488 4.297 19.344 1.00 83.75 71 SER A C 1
ATOM 542 O O . SER A 1 71 ? -6.281 3.882 18.500 1.00 83.75 71 SER A O 1
ATOM 544 N N . CYS A 1 72 ? -5.861 4.597 20.589 1.00 76.62 72 CYS A N 1
ATOM 545 C CA . CYS A 1 72 ? -7.243 4.493 21.064 1.00 76.62 72 CYS A CA 1
ATOM 546 C C . CYS A 1 72 ? -8.184 5.546 20.450 1.00 76.62 72 CYS A C 1
ATOM 548 O O . CYS A 1 72 ? -9.399 5.417 20.582 1.00 76.62 72 CYS A O 1
ATOM 550 N N . ASP A 1 73 ? -7.637 6.576 19.800 1.00 84.75 73 ASP A N 1
ATOM 551 C CA . ASP A 1 73 ? -8.407 7.699 19.249 1.00 84.75 73 ASP A CA 1
ATOM 552 C C . ASP A 1 73 ? -8.884 7.448 17.810 1.00 84.75 73 ASP A C 1
ATOM 554 O O . ASP A 1 73 ? -9.605 8.263 17.227 1.00 84.75 73 ASP A O 1
ATOM 558 N N . GLU A 1 74 ? -8.470 6.337 17.202 1.00 89.31 74 GLU A N 1
ATOM 559 C CA . GLU A 1 74 ? -8.809 6.033 15.820 1.00 89.31 74 GLU A CA 1
ATOM 560 C C . GLU A 1 74 ? -10.121 5.256 15.702 1.00 89.31 74 GLU A C 1
ATOM 562 O O . GLU A 1 74 ? -10.411 4.316 16.437 1.00 89.31 74 GLU A O 1
ATOM 567 N N . THR A 1 75 ? -10.904 5.618 14.693 1.00 93.62 75 THR A N 1
ATOM 568 C CA . THR A 1 75 ? -12.095 4.881 14.272 1.00 93.62 75 THR A CA 1
ATOM 569 C C . THR A 1 75 ? -11.803 4.128 12.979 1.00 93.62 75 THR A C 1
ATOM 571 O O . THR A 1 75 ? -10.902 4.484 12.219 1.00 93.62 75 THR A O 1
ATOM 574 N N . CYS A 1 76 ? -12.633 3.144 12.639 1.00 95.25 76 CYS A N 1
ATOM 575 C CA . CYS A 1 76 ? -12.559 2.477 11.336 1.00 95.25 76 CYS A CA 1
ATOM 576 C C . CYS A 1 76 ? -12.584 3.459 10.153 1.00 95.25 76 CYS A C 1
ATOM 578 O O . CYS A 1 76 ? -11.893 3.250 9.154 1.00 95.25 76 CYS A O 1
ATOM 580 N N . GLY A 1 77 ? -13.353 4.547 10.270 1.00 96.06 77 GLY A N 1
ATOM 581 C CA . GLY A 1 77 ? -13.420 5.600 9.259 1.00 96.06 77 GLY A CA 1
ATOM 582 C C . GLY A 1 77 ? -12.125 6.408 9.164 1.00 96.06 77 GLY A C 1
ATOM 583 O O . GLY A 1 77 ? -11.591 6.567 8.066 1.00 96.06 77 GLY A O 1
ATOM 584 N N . SER A 1 78 ? -11.584 6.869 10.299 1.00 95.94 78 SER A N 1
ATOM 585 C CA . SER A 1 78 ? -10.340 7.655 10.309 1.00 95.94 78 SER A CA 1
ATOM 586 C C . SER A 1 78 ? -9.135 6.832 9.857 1.00 95.94 78 SER A C 1
ATOM 588 O O . SER A 1 78 ? -8.323 7.332 9.079 1.00 95.94 78 SER A O 1
ATOM 590 N N . ILE A 1 79 ? -9.058 5.554 10.249 1.00 96.06 79 ILE A N 1
ATOM 591 C CA . ILE A 1 79 ? -8.044 4.623 9.743 1.00 96.06 79 ILE A CA 1
ATOM 592 C C . ILE A 1 79 ? -8.145 4.476 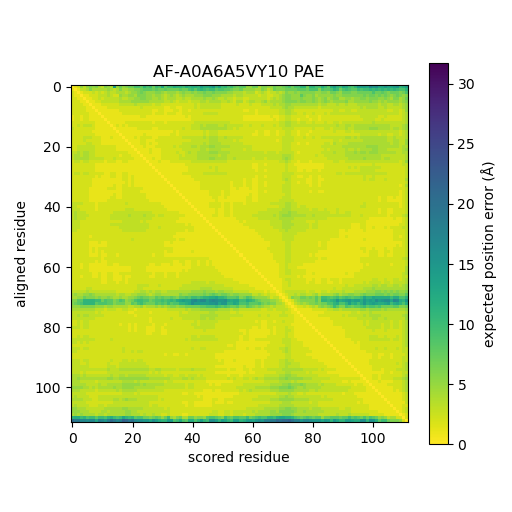8.234 1.00 96.06 79 ILE A C 1
ATOM 594 O O . ILE A 1 79 ? -7.127 4.550 7.553 1.00 96.06 79 ILE A O 1
ATOM 598 N N . SER A 1 80 ? -9.355 4.269 7.708 1.00 96.56 80 SER A N 1
ATOM 599 C CA . SER A 1 80 ? -9.552 4.109 6.266 1.00 96.56 80 SER A CA 1
ATOM 600 C C . SER A 1 80 ? -9.013 5.329 5.521 1.00 96.56 80 SER A C 1
ATOM 602 O O . SER A 1 80 ? -8.201 5.173 4.613 1.00 96.56 80 SER A O 1
ATOM 604 N N . ALA A 1 81 ? -9.393 6.537 5.949 1.00 97.38 81 ALA A N 1
ATOM 605 C CA . ALA A 1 81 ? -8.937 7.784 5.337 1.00 97.38 81 ALA A CA 1
ATOM 606 C C . ALA A 1 81 ? -7.405 7.923 5.371 1.00 97.38 81 ALA A C 1
ATOM 608 O O . ALA A 1 81 ? -6.778 8.061 4.321 1.00 97.38 81 ALA A O 1
ATOM 609 N N . LYS A 1 82 ? -6.787 7.776 6.550 1.00 97.06 82 LYS A N 1
ATOM 610 C CA . LYS A 1 82 ? -5.327 7.877 6.720 1.00 97.06 82 LYS A CA 1
ATOM 611 C C . LYS A 1 82 ? -4.576 6.820 5.913 1.00 97.06 82 LYS A C 1
ATOM 613 O O . LYS A 1 82 ? -3.543 7.103 5.309 1.00 97.06 82 LYS A O 1
ATOM 618 N N . ALA A 1 83 ? -5.088 5.591 5.877 1.00 96.56 83 ALA A N 1
ATOM 619 C CA . ALA A 1 83 ? -4.479 4.524 5.100 1.00 96.56 83 ALA A CA 1
ATOM 620 C C . ALA A 1 83 ? -4.539 4.831 3.596 1.00 96.56 83 ALA A C 1
ATOM 622 O O . ALA A 1 83 ? -3.532 4.667 2.906 1.00 96.56 83 ALA A O 1
ATOM 623 N N . PHE A 1 84 ? -5.657 5.359 3.086 1.00 96.44 84 PHE A N 1
ATOM 624 C CA . PHE A 1 84 ? -5.744 5.833 1.703 1.00 96.44 84 PHE A CA 1
ATOM 625 C C . PHE A 1 84 ? -4.757 6.971 1.410 1.00 96.44 84 PHE A C 1
ATOM 627 O O . PHE A 1 84 ? -4.016 6.888 0.431 1.00 96.44 84 PHE A O 1
ATOM 634 N N . GLU A 1 85 ? -4.658 7.967 2.290 1.00 97.69 85 GLU A N 1
ATOM 635 C CA . GLU A 1 85 ? -3.727 9.099 2.155 1.00 97.69 85 GLU A CA 1
ATOM 636 C C . GLU A 1 85 ? -2.249 8.682 2.105 1.00 97.69 85 GLU A C 1
ATOM 638 O O . GLU A 1 85 ? -1.426 9.385 1.519 1.00 97.69 85 GLU A O 1
ATOM 643 N N . SER A 1 86 ? -1.893 7.521 2.661 1.00 97.62 86 SER A N 1
ATOM 644 C CA . SER A 1 86 ? -0.515 7.015 2.619 1.00 97.62 86 SER A CA 1
ATOM 645 C C . SER A 1 86 ? -0.075 6.483 1.245 1.00 97.62 86 SER A C 1
ATOM 647 O O . SER A 1 86 ? 1.128 6.367 0.989 1.00 97.62 86 SER A O 1
ATOM 649 N N . HIS A 1 87 ? -1.014 6.197 0.331 1.00 97.38 87 HIS A N 1
ATOM 650 C CA . HIS A 1 87 ? -0.702 5.555 -0.952 1.00 97.38 87 HIS A CA 1
ATOM 651 C C . HIS A 1 87 ? 0.198 6.394 -1.858 1.00 97.38 87 HIS A C 1
ATOM 653 O O . HIS A 1 87 ? 1.221 5.854 -2.280 1.00 97.38 87 HIS A O 1
ATOM 659 N N . PRO A 1 88 ? -0.093 7.682 -2.144 1.00 97.88 88 PRO A N 1
ATOM 660 C CA . PRO A 1 88 ? 0.739 8.465 -3.053 1.00 97.88 88 PRO A CA 1
ATOM 661 C C . PRO A 1 88 ? 2.202 8.489 -2.614 1.00 97.88 88 PRO A C 1
ATOM 663 O O . PRO A 1 88 ? 3.084 8.205 -3.421 1.00 97.88 88 PRO A O 1
ATOM 666 N N . LYS A 1 89 ? 2.454 8.715 -1.317 1.00 98.25 89 LYS A N 1
ATOM 667 C CA . LYS A 1 89 ? 3.808 8.695 -0.755 1.00 98.25 89 LYS A CA 1
ATOM 668 C C . LYS A 1 89 ? 4.465 7.320 -0.891 1.00 98.25 89 LYS A C 1
ATOM 670 O O . LYS A 1 89 ? 5.590 7.230 -1.371 1.00 98.25 89 LYS A O 1
ATOM 675 N N . CYS A 1 90 ? 3.777 6.242 -0.511 1.00 98.38 90 CYS A N 1
ATOM 676 C CA . CYS A 1 90 ? 4.334 4.894 -0.636 1.00 98.38 90 CYS A CA 1
ATOM 677 C C . CYS A 1 90 ? 4.552 4.463 -2.095 1.00 98.38 90 CYS A C 1
ATOM 679 O O . CYS A 1 90 ? 5.403 3.613 -2.352 1.00 98.38 90 CYS A O 1
ATOM 681 N N . TYR A 1 91 ? 3.817 5.024 -3.054 1.00 98.00 91 TYR A N 1
ATOM 682 C CA . TYR A 1 91 ? 4.021 4.764 -4.478 1.00 98.00 91 TYR A CA 1
ATOM 683 C C . TY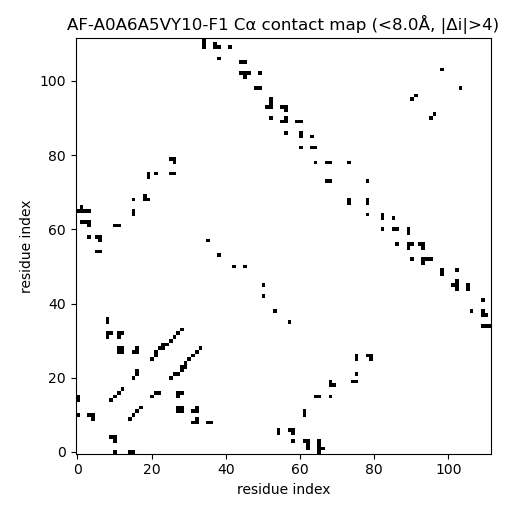R A 1 91 ? 5.268 5.502 -4.971 1.00 98.00 91 TYR A C 1
ATOM 685 O O . TYR A 1 91 ? 6.154 4.895 -5.576 1.00 98.00 91 TYR A O 1
ATOM 693 N N . THR A 1 92 ? 5.378 6.800 -4.677 1.00 98.19 92 THR A N 1
ATOM 694 C CA . THR A 1 92 ? 6.527 7.607 -5.107 1.00 98.19 92 THR A CA 1
ATOM 695 C C . THR A 1 92 ? 7.829 7.133 -4.471 1.00 98.19 92 THR A C 1
ATOM 697 O O . THR A 1 92 ? 8.821 6.980 -5.179 1.00 98.19 92 THR A O 1
ATOM 700 N N . ASP A 1 93 ? 7.819 6.815 -3.172 1.00 98.31 93 ASP A N 1
ATOM 701 C CA . ASP A 1 93 ? 9.010 6.366 -2.438 1.00 98.31 93 ASP A CA 1
ATOM 702 C C . ASP A 1 93 ? 9.534 5.005 -2.926 1.00 98.31 93 ASP A C 1
ATOM 704 O O . ASP A 1 93 ? 10.710 4.700 -2.748 1.00 98.31 93 ASP A O 1
ATOM 708 N N . ASN A 1 94 ? 8.681 4.187 -3.555 1.00 98.19 94 ASN A N 1
ATOM 709 C CA . ASN A 1 94 ? 9.054 2.869 -4.079 1.00 98.19 94 ASN A CA 1
ATOM 710 C C . ASN A 1 94 ? 9.222 2.851 -5.605 1.00 98.19 94 ASN A C 1
ATOM 712 O O . ASN A 1 94 ? 9.328 1.783 -6.203 1.00 98.19 94 ASN A O 1
ATOM 716 N N . GLY A 1 95 ? 9.300 4.027 -6.237 1.00 97.25 95 GLY A N 1
ATOM 717 C CA . GLY A 1 95 ? 9.725 4.146 -7.629 1.00 97.25 95 GLY A CA 1
ATOM 718 C C . GLY A 1 95 ? 8.610 4.027 -8.663 1.00 97.25 95 GLY A C 1
ATOM 719 O O . GLY A 1 95 ? 8.906 3.686 -9.806 1.00 97.25 95 GLY A O 1
ATOM 720 N N . PHE A 1 96 ? 7.358 4.353 -8.311 1.00 97.44 96 PHE A N 1
ATOM 721 C CA . PHE A 1 96 ? 6.237 4.378 -9.265 1.00 97.44 96 PHE A CA 1
ATOM 722 C C . PHE A 1 96 ? 6.577 5.129 -10.563 1.00 97.44 96 PHE A C 1
ATOM 724 O O . PHE A 1 96 ? 6.332 4.628 -11.656 1.00 97.44 96 PHE A O 1
ATOM 731 N N . CYS A 1 97 ? 7.197 6.310 -10.450 1.00 96.69 97 CYS A N 1
ATOM 732 C CA . CYS A 1 97 ? 7.544 7.161 -11.595 1.00 96.69 97 CYS A CA 1
ATOM 733 C C . CYS A 1 97 ? 8.602 6.553 -12.531 1.00 96.69 97 CYS A C 1
ATOM 735 O O . CYS A 1 97 ? 8.785 7.049 -13.639 1.00 96.69 97 CYS A O 1
ATOM 737 N N . SER A 1 98 ? 9.301 5.509 -12.085 1.00 96.88 98 SER A N 1
ATOM 738 C CA . SER A 1 98 ? 10.339 4.811 -1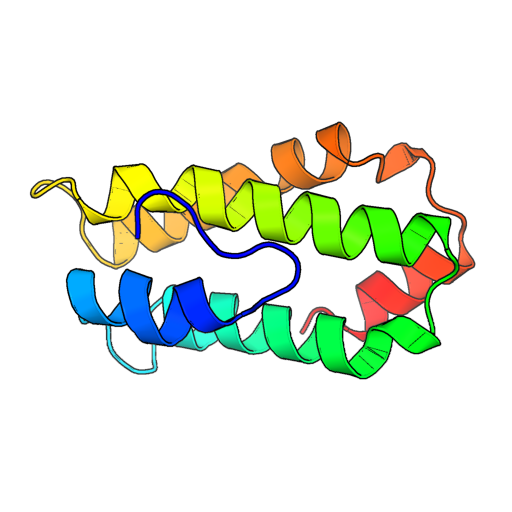2.847 1.00 96.88 98 SER A CA 1
ATOM 739 C C . SER A 1 98 ? 9.853 3.472 -13.411 1.00 96.88 98 SER A C 1
ATOM 741 O O . SER A 1 98 ? 10.644 2.747 -14.014 1.00 96.88 98 SER A O 1
ATOM 743 N N . LEU A 1 99 ? 8.581 3.113 -13.202 1.00 97.81 99 LEU A N 1
ATOM 744 C CA . LEU A 1 99 ? 8.017 1.874 -13.728 1.00 97.81 99 LEU A CA 1
ATOM 745 C C . LEU A 1 99 ? 7.885 1.923 -15.250 1.00 97.81 99 LEU A C 1
ATOM 747 O O . LEU A 1 99 ? 7.518 2.938 -15.841 1.00 97.81 99 LEU A O 1
ATOM 751 N N . GLY A 1 100 ? 8.138 0.780 -15.886 1.00 98.00 100 GLY A N 1
ATOM 752 C CA . GLY A 1 100 ? 7.859 0.610 -17.306 1.00 98.00 100 GLY A CA 1
ATOM 753 C C . GLY A 1 100 ? 6.354 0.552 -17.580 1.00 98.00 100 GLY A C 1
ATOM 754 O O . GLY A 1 100 ? 5.569 0.127 -16.733 1.00 98.00 100 GLY A O 1
ATOM 755 N N . CYS A 1 101 ? 5.944 0.906 -18.801 1.00 97.06 101 CYS A N 1
ATOM 756 C CA . CYS A 1 101 ? 4.532 0.900 -19.204 1.00 97.06 101 CYS A CA 1
ATOM 757 C C . CYS A 1 101 ? 3.840 -0.460 -18.995 1.00 97.06 101 CYS A C 1
ATOM 759 O O . CYS A 1 101 ? 2.648 -0.497 -18.706 1.00 97.06 101 CYS A O 1
ATOM 761 N N . GLY A 1 102 ? 4.582 -1.569 -19.119 1.00 97.62 102 GLY A N 1
ATOM 762 C CA . GLY A 1 102 ? 4.071 -2.914 -18.842 1.00 97.62 102 GLY A CA 1
ATOM 763 C C . GLY A 1 102 ? 3.655 -3.096 -17.381 1.00 97.62 102 GLY A C 1
ATOM 764 O O . GLY A 1 102 ? 2.526 -3.498 -17.121 1.00 97.62 102 GLY A O 1
ATOM 765 N N . ASP A 1 103 ? 4.517 -2.721 -16.432 1.00 98.12 103 ASP A N 1
ATOM 766 C CA . ASP A 1 103 ? 4.214 -2.806 -14.997 1.00 98.12 103 ASP A CA 1
ATOM 767 C C . ASP A 1 103 ? 3.042 -1.892 -14.611 1.00 98.12 103 ASP A C 1
ATOM 769 O O . ASP A 1 103 ? 2.183 -2.286 -13.824 1.00 98.12 103 ASP A O 1
ATOM 773 N N . ILE A 1 104 ? 2.959 -0.695 -15.205 1.00 97.25 104 ILE A N 1
ATOM 774 C CA . ILE A 1 104 ? 1.831 0.226 -14.997 1.00 97.25 104 ILE A CA 1
ATOM 775 C C . ILE A 1 104 ? 0.517 -0.402 -15.481 1.00 97.25 104 ILE A C 1
ATOM 777 O O . ILE A 1 104 ? -0.498 -0.307 -14.793 1.00 97.25 104 ILE A O 1
ATOM 781 N N . LEU A 1 105 ? 0.523 -1.067 -16.640 1.00 97.25 105 LEU A N 1
ATOM 782 C CA . LEU A 1 105 ? -0.667 -1.730 -17.171 1.00 97.25 105 LEU A CA 1
ATOM 783 C C . LEU A 1 105 ? -1.132 -2.871 -16.261 1.00 97.25 105 LEU A C 1
ATOM 785 O O . LEU A 1 105 ? -2.326 -2.973 -15.985 1.00 97.25 105 LEU A O 1
ATOM 789 N N . VAL A 1 106 ? -0.207 -3.691 -15.751 1.00 97.25 106 VAL A N 1
ATOM 790 C CA . VAL A 1 106 ? -0.550 -4.750 -14.789 1.00 97.25 106 VAL A CA 1
ATOM 791 C C . VAL A 1 106 ? -1.089 -4.145 -13.491 1.00 97.25 106 VAL A C 1
ATOM 793 O O . VAL A 1 106 ? -2.101 -4.615 -12.978 1.00 97.25 106 VAL A O 1
ATOM 796 N N . LEU A 1 107 ? -0.484 -3.064 -12.986 1.00 95.81 107 LEU A N 1
ATOM 797 C CA . LEU A 1 107 ? -0.960 -2.363 -11.790 1.00 95.81 107 LEU A CA 1
ATOM 798 C C . LEU A 1 107 ? -2.413 -1.901 -11.945 1.00 95.81 107 LEU A C 1
ATOM 800 O O . LEU A 1 107 ? -3.234 -2.177 -11.072 1.00 95.81 107 LEU A O 1
ATOM 804 N N . LEU A 1 108 ? -2.746 -1.256 -13.065 1.00 94.25 108 LEU A N 1
ATOM 805 C CA . LEU A 1 108 ? -4.111 -0.809 -13.360 1.00 94.25 108 LEU A CA 1
ATOM 806 C C . LEU A 1 108 ? -5.095 -1.973 -13.540 1.00 94.25 108 LEU A C 1
ATOM 808 O O . LEU A 1 108 ? -6.264 -1.825 -13.205 1.00 94.25 108 LEU A O 1
ATOM 812 N N . ALA A 1 109 ? -4.641 -3.119 -14.052 1.00 95.06 109 ALA A N 1
ATOM 813 C CA . ALA A 1 109 ? -5.480 -4.306 -14.212 1.00 95.06 109 ALA A CA 1
ATOM 814 C C . ALA A 1 109 ? -5.775 -5.023 -12.881 1.00 95.06 109 ALA A C 1
ATOM 816 O O . ALA A 1 109 ? -6.808 -5.681 -12.755 1.00 95.06 109 ALA A O 1
ATOM 817 N N . VAL A 1 110 ? -4.871 -4.925 -11.900 1.00 93.81 110 VAL A N 1
ATOM 818 C CA . VAL A 1 110 ? -5.002 -5.586 -10.590 1.00 93.81 110 VAL A CA 1
ATOM 819 C C . VAL A 1 110 ? -5.810 -4.746 -9.595 1.00 93.81 110 VAL A C 1
ATOM 821 O O . VAL A 1 110 ? -6.559 -5.310 -8.794 1.00 93.81 110 VAL A O 1
ATOM 824 N N . VAL A 1 111 ? -5.676 -3.416 -9.626 1.00 84.88 111 VAL A N 1
ATOM 825 C CA . VAL A 1 111 ? -6.443 -2.510 -8.753 1.00 84.88 111 VAL A CA 1
ATOM 826 C C . VAL A 1 111 ? -7.911 -2.485 -9.186 1.00 84.88 111 VAL A C 1
ATOM 828 O O . VAL A 1 111 ? -8.211 -2.165 -10.332 1.00 84.88 111 VAL A O 1
ATOM 831 N N . ASN A 1 112 ? -8.827 -2.807 -8.263 1.00 59.81 112 ASN A N 1
ATOM 832 C CA . ASN A 1 112 ? -10.272 -2.898 -8.523 1.00 59.81 112 ASN A CA 1
ATOM 833 C C . ASN A 1 112 ? -11.106 -2.465 -7.312 1.00 59.81 112 ASN A C 1
ATOM 835 O O . ASN A 1 112 ? -10.884 -3.028 -6.207 1.00 59.81 112 ASN A O 1
#

Mean predicted aligned error: 2.71 Å

Secondary structure (DSSP, 8-state):
--SPPTT-SHIIIIIIHHHH---TTSHIIIIIIHHHHHHHHTGGGS-HHHHHHHHHHHHHHHHHHHHHTT-TT--HHHHHHHHHHHHHHHHHHTTGGG--HHHHHHHHHH--

Nearest PDB structures (foldseek):
  8hgh-assembly1_C  TM=6.974E-01  e=2.513E-02  Homo sapiens

Organism: NCBI:txid1392246

Solvent-accessible surface area (backbone atoms only — not comparable to full-atom values): 6229 Å² total; per-residue (Å²): 97,82,74,60,64,78,88,59,50,57,49,22,62,68,32,48,31,65,64,63,62,51,53,75,82,17,44,30,47,53,45,47,32,48,50,43,48,46,49,65,77,46,41,87,76,33,49,75,68,39,40,50,27,52,44,44,24,52,50,43,53,51,56,65,44,34,66,52,61,70,44,88,86,59,45,63,67,56,49,38,52,55,57,57,66,46,45,67,58,28,37,57,79,38,42,55,90,72,56,52,74,66,35,52,50,51,50,61,70,58,61,128